Protein AF-A0A2W0EGS5-F1 (afdb_monomer)

Secondary structure (DSSP, 8-state):
--HHHHHHHHHHHHHHHHHHHHHHHS-HHHHHHHHHHHHHHHHHHHHHS--S-HHHHHHHHHHHH--

Organism: Pseudomonas jessenii (NCBI:txid77298)

Nearest PDB structures (foldseek):
  1h3l-assembly1_A  TM=8.550E-01  e=3.918E-02  Streptomyces coelicolor A3(2)
  6in7-assembly1_B  TM=8.313E-01  e=7.943E-02  Pseudomonas aeruginosa PAO1
  8z6g-assembly1_B  TM=8.078E-01  e=8.936E-02  Pseudomonas aeruginosa
  5wuq-assembly1_A  TM=8.442E-01  e=2.162E-01  Bacillus subt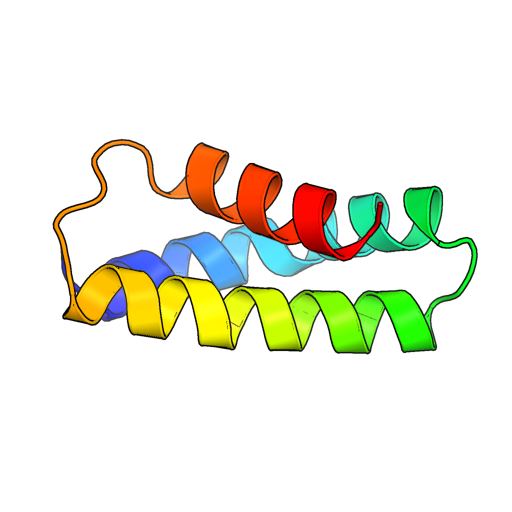ilis subsp. subtilis str. 168
  3adc-assembly1_A  TM=5.427E-01  e=8.833E+00  Methanocaldococcus jannaschii DSM 2661

Foldseek 3Di:
DDPVVLVVLLVVCVVVQLVVLCVLQVDNVVSVVLSVVLNVVLSVVVVVDDDDDNNVSSSVSSVVSSD

Radius of gyration: 11.37 Å; Cα contacts (8 Å, |Δi|>4): 49; chains: 1; bounding box: 26×19×30 Å

Sequence (67 aa):
MSQSRFNHVFLTQRTSLLRTLERMVNNHSTAEDLLQETYLRVTRALSERAIDHLEPFVFQTARNLAL

InterPro domains:
  IPR007627 RNA polymerase sigma-70 region 2 [PF04542] (16-67)
  IPR013325 RNA polymerase sigma factor, region 2 [SSF88946] (3-66)

Structure (mmCIF, N/CA/C/O backbone):
data_AF-A0A2W0EGS5-F1
#
_entry.id   AF-A0A2W0EGS5-F1
#
loop_
_atom_site.group_PDB
_atom_site.id
_atom_site.type_symbol
_atom_site.label_atom_id
_atom_site.label_alt_id
_atom_site.label_comp_id
_atom_site.label_asym_id
_atom_site.label_entity_id
_atom_site.label_seq_id
_atom_site.pdbx_PDB_ins_code
_atom_site.Cartn_x
_atom_site.Cartn_y
_atom_site.Cartn_z
_atom_site.occupancy
_atom_site.B_iso_or_equiv
_atom_site.auth_seq_id
_atom_site.auth_comp_id
_atom_site.auth_asym_id
_atom_site.auth_atom_id
_atom_site.pdbx_PDB_model_num
ATOM 1 N N . MET A 1 1 ? -9.396 -1.456 13.629 1.00 66.38 1 MET A N 1
ATOM 2 C CA . MET A 1 1 ? -8.336 -2.457 13.350 1.00 66.38 1 MET A CA 1
ATOM 3 C C . MET A 1 1 ? -7.026 -1.952 13.946 1.00 66.38 1 MET A C 1
ATOM 5 O O . MET A 1 1 ? -6.852 -0.745 13.974 1.00 66.38 1 MET A O 1
ATOM 9 N N . SER A 1 2 ? -6.142 -2.818 14.458 1.00 80.19 2 SER A N 1
ATOM 10 C CA . SER A 1 2 ? -4.877 -2.384 15.082 1.00 80.19 2 SER A CA 1
ATOM 11 C C . SER A 1 2 ? -3.737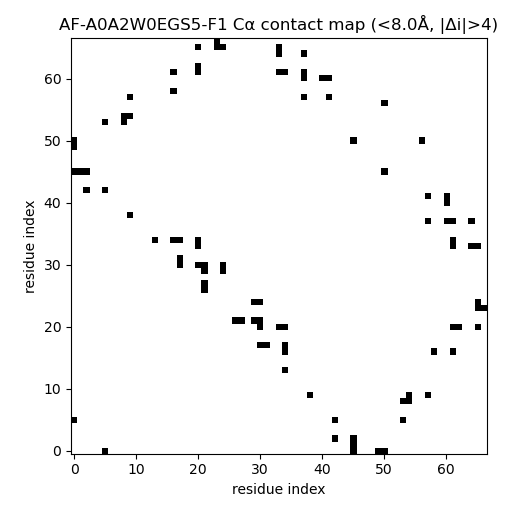 -2.250 14.064 1.00 80.19 2 SER A C 1
ATOM 13 O O . SER A 1 2 ? -3.650 -3.031 13.114 1.00 80.19 2 SER A O 1
ATOM 15 N N . GLN A 1 3 ? -2.812 -1.316 14.313 1.00 84.81 3 GLN A N 1
ATOM 16 C CA . GLN A 1 3 ? -1.577 -1.139 13.532 1.00 84.81 3 GLN A CA 1
ATOM 17 C C . GLN A 1 3 ? -0.758 -2.439 13.422 1.00 84.81 3 GLN A C 1
ATOM 19 O O . GLN A 1 3 ? -0.171 -2.732 12.384 1.00 84.81 3 GLN A O 1
ATOM 24 N N . SER A 1 4 ? -0.758 -3.264 14.474 1.00 89.06 4 SER A N 1
ATOM 25 C CA . SER A 1 4 ? -0.049 -4.548 14.507 1.00 89.06 4 SER A CA 1
ATOM 26 C C . SER A 1 4 ? -0.560 -5.548 13.465 1.00 89.06 4 SER A C 1
ATOM 28 O O . SER A 1 4 ? 0.242 -6.211 12.807 1.00 89.06 4 SER A O 1
ATOM 30 N N . ARG A 1 5 ? -1.883 -5.627 13.257 1.00 90.56 5 ARG A N 1
ATOM 31 C CA . ARG A 1 5 ? -2.479 -6.492 12.228 1.00 90.56 5 ARG A CA 1
ATOM 32 C C . ARG A 1 5 ? -2.103 -6.019 10.827 1.00 90.56 5 ARG A C 1
ATOM 34 O O . ARG A 1 5 ? -1.827 -6.847 9.964 1.00 90.56 5 ARG A O 1
ATOM 41 N N . PHE A 1 6 ? -2.068 -4.706 10.610 1.00 94.50 6 PHE A N 1
ATOM 42 C CA . PHE A 1 6 ? -1.630 -4.146 9.336 1.00 94.50 6 PHE A CA 1
ATOM 43 C C . PHE A 1 6 ? -0.175 -4.464 9.027 1.00 94.50 6 PHE A C 1
ATOM 45 O O . PHE A 1 6 ? 0.093 -4.976 7.945 1.00 94.50 6 PHE A O 1
ATOM 52 N N . ASN A 1 7 ? 0.737 -4.256 9.977 1.00 95.81 7 ASN A N 1
ATOM 53 C CA . ASN A 1 7 ? 2.147 -4.578 9.769 1.00 95.81 7 ASN A CA 1
ATOM 54 C C . ASN A 1 7 ? 2.345 -6.047 9.389 1.00 95.81 7 ASN A C 1
ATOM 56 O O . ASN A 1 7 ? 3.115 -6.337 8.480 1.00 95.81 7 ASN A O 1
ATOM 60 N N . HIS A 1 8 ? 1.614 -6.966 10.027 1.00 95.62 8 HIS A N 1
ATOM 61 C CA . HIS A 1 8 ? 1.663 -8.378 9.660 1.00 95.62 8 HIS A CA 1
ATOM 62 C C . HIS A 1 8 ? 1.228 -8.606 8.204 1.00 95.62 8 HIS A C 1
ATOM 64 O O . HIS A 1 8 ? 1.993 -9.161 7.422 1.00 95.62 8 HIS A O 1
ATOM 70 N N . VAL A 1 9 ? 0.048 -8.107 7.815 1.00 95.12 9 VAL A N 1
ATOM 71 C CA . VAL A 1 9 ? -0.467 -8.243 6.439 1.00 95.12 9 VAL A CA 1
ATOM 72 C C . VAL A 1 9 ? 0.483 -7.614 5.419 1.00 95.12 9 VAL A C 1
ATOM 74 O O . VAL A 1 9 ? 0.781 -8.224 4.394 1.00 95.12 9 VAL A O 1
ATOM 77 N N . PHE A 1 10 ? 0.986 -6.411 5.697 1.00 96.75 10 PHE A N 1
ATOM 78 C CA . PHE A 1 10 ? 1.889 -5.702 4.798 1.00 96.75 10 PHE A CA 1
ATOM 79 C C . PHE A 1 10 ? 3.202 -6.463 4.597 1.00 96.75 10 PHE A C 1
ATOM 81 O O . PHE A 1 10 ? 3.640 -6.631 3.462 1.00 96.75 10 PHE A O 1
ATOM 88 N N . LEU A 1 11 ? 3.811 -6.970 5.675 1.00 97.12 11 LEU A N 1
ATOM 89 C CA . LEU A 1 11 ? 5.045 -7.751 5.588 1.00 97.12 11 LEU A CA 1
ATOM 90 C C . LEU A 1 11 ? 4.834 -9.066 4.831 1.00 97.12 11 LEU A C 1
ATOM 92 O O . LEU A 1 11 ? 5.662 -9.407 3.989 1.00 97.12 11 LEU A O 1
ATOM 96 N N . THR A 1 12 ? 3.713 -9.759 5.059 1.00 97.50 12 THR A N 1
ATOM 97 C CA . THR A 1 12 ? 3.355 -10.975 4.313 1.00 97.50 12 THR A CA 1
ATOM 98 C C . THR A 1 12 ? 3.193 -10.698 2.819 1.00 97.50 12 THR A C 1
ATOM 100 O O . THR A 1 12 ? 3.634 -11.501 2.000 1.00 97.50 12 THR A O 1
ATOM 103 N N . GLN A 1 13 ? 2.610 -9.552 2.450 1.00 96.56 13 GLN A N 1
ATOM 104 C CA . GLN A 1 13 ? 2.334 -9.220 1.049 1.00 96.56 13 GLN A CA 1
ATOM 105 C C . GLN A 1 13 ? 3.417 -8.399 0.348 1.00 96.56 13 GLN A C 1
ATOM 107 O O . GLN A 1 13 ? 3.336 -8.214 -0.868 1.00 96.56 13 GLN A O 1
ATOM 112 N N . ARG A 1 14 ? 4.464 -7.959 1.059 1.00 97.50 14 ARG A N 1
ATOM 113 C CA . ARG A 1 14 ? 5.497 -7.042 0.547 1.00 97.50 14 ARG A CA 1
ATOM 114 C C . ARG A 1 14 ? 6.064 -7.477 -0.805 1.00 97.50 14 ARG A C 1
ATOM 116 O O . ARG A 1 14 ? 6.099 -6.684 -1.740 1.00 97.50 14 ARG A O 1
ATOM 123 N N . 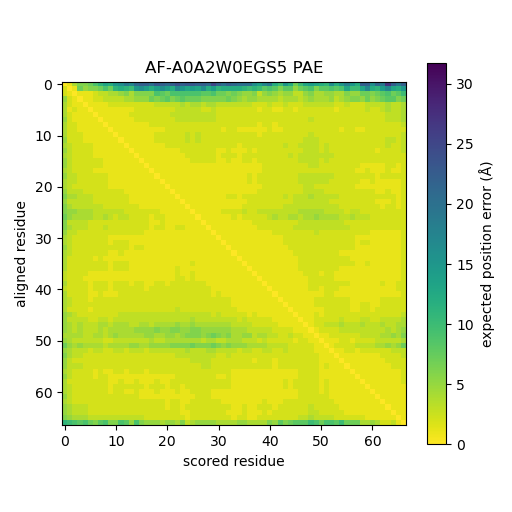THR A 1 15 ? 6.475 -8.737 -0.932 1.00 97.94 15 THR A N 1
ATOM 124 C CA . THR A 1 15 ? 7.085 -9.257 -2.167 1.00 97.94 15 THR A CA 1
ATOM 125 C C . THR A 1 15 ? 6.086 -9.346 -3.323 1.00 97.94 15 THR A C 1
ATOM 127 O O . THR A 1 15 ? 6.439 -9.059 -4.465 1.00 97.94 15 THR A O 1
ATOM 130 N N . SER A 1 16 ? 4.836 -9.732 -3.049 1.00 97.50 16 SER A N 1
ATOM 131 C CA . SER A 1 16 ? 3.775 -9.802 -4.066 1.00 97.50 16 SER A CA 1
ATOM 132 C C . SER A 1 16 ? 3.391 -8.406 -4.570 1.00 97.50 16 SER A C 1
ATOM 134 O O . SER A 1 16 ? 3.241 -8.173 -5.774 1.00 97.50 16 SER A O 1
ATOM 136 N N . LEU A 1 17 ? 3.301 -7.454 -3.640 1.00 97.81 17 LEU A N 1
ATOM 137 C CA . LEU A 1 17 ? 2.983 -6.062 -3.918 1.00 97.81 17 LEU A CA 1
ATOM 138 C C . LEU A 1 17 ? 4.091 -5.388 -4.732 1.00 97.81 17 LEU A C 1
ATOM 140 O O . LEU A 1 17 ? 3.795 -4.788 -5.763 1.00 97.81 17 LEU A O 1
ATOM 144 N N . LEU A 1 18 ? 5.357 -5.575 -4.342 1.00 98.50 18 LEU A N 1
ATOM 145 C CA . LEU A 1 18 ? 6.512 -5.041 -5.068 1.00 98.50 18 LEU A CA 1
ATOM 146 C C . LEU A 1 18 ? 6.548 -5.542 -6.517 1.00 98.50 18 LEU A C 1
ATOM 148 O O . LEU A 1 18 ? 6.578 -4.735 -7.437 1.00 98.50 18 LEU A O 1
ATOM 152 N N . ARG A 1 19 ? 6.409 -6.856 -6.741 1.00 98.12 19 ARG A N 1
ATOM 153 C CA . ARG A 1 19 ? 6.341 -7.435 -8.100 1.00 98.12 19 ARG A CA 1
ATOM 154 C C . ARG A 1 19 ? 5.174 -6.905 -8.928 1.00 98.12 19 ARG A C 1
ATOM 156 O O . ARG A 1 19 ? 5.202 -6.946 -10.155 1.00 98.12 19 ARG A O 1
ATOM 163 N N . THR A 1 20 ? 4.084 -6.510 -8.281 1.00 97.69 20 THR A N 1
ATOM 164 C CA . THR A 1 20 ? 2.931 -5.925 -8.972 1.00 97.69 20 THR A CA 1
ATOM 165 C C . THR A 1 20 ? 3.232 -4.493 -9.387 1.00 97.69 20 THR A C 1
ATOM 167 O O . THR A 1 20 ? 3.009 -4.152 -10.544 1.00 97.69 20 THR A O 1
ATOM 170 N N . LEU A 1 21 ? 3.804 -3.699 -8.485 1.00 98.44 21 LEU A N 1
ATOM 171 C CA . LEU A 1 21 ? 4.225 -2.329 -8.759 1.00 98.44 21 LEU A CA 1
ATOM 172 C C . LEU A 1 21 ? 5.304 -2.274 -9.844 1.00 98.44 21 LEU A C 1
ATOM 174 O O . LEU A 1 21 ? 5.140 -1.538 -10.809 1.00 98.44 21 LEU A O 1
ATOM 178 N N . GLU A 1 22 ? 6.334 -3.118 -9.761 1.00 98.38 22 GLU A N 1
ATOM 179 C CA . GLU A 1 22 ? 7.399 -3.219 -10.771 1.00 98.38 22 GLU A CA 1
ATOM 180 C C . GLU A 1 22 ? 6.848 -3.458 -12.177 1.00 98.38 22 GLU A C 1
ATOM 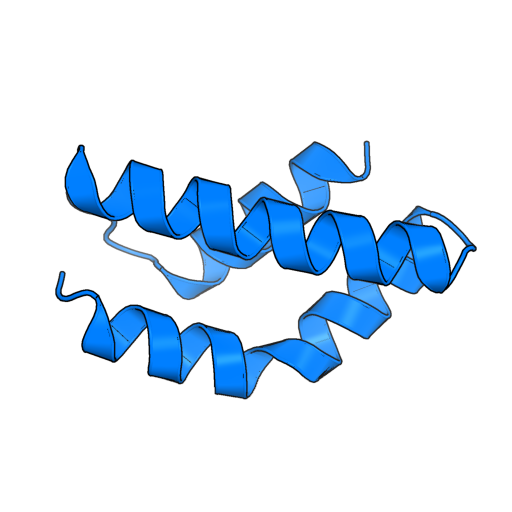182 O O . GLU A 1 22 ? 7.297 -2.829 -13.130 1.00 98.38 22 GLU A O 1
ATOM 187 N N . ARG A 1 23 ? 5.834 -4.322 -12.313 1.00 97.75 23 ARG A N 1
ATOM 188 C CA . ARG A 1 23 ? 5.177 -4.584 -13.602 1.00 97.75 23 ARG A C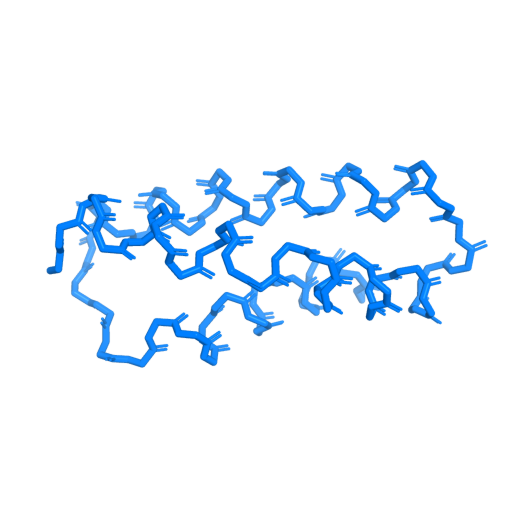A 1
ATOM 189 C C . ARG A 1 23 ? 4.363 -3.397 -14.118 1.00 97.75 23 ARG A C 1
ATOM 191 O O . ARG A 1 23 ? 4.184 -3.292 -15.325 1.00 97.75 23 ARG A O 1
ATOM 198 N N . MET A 1 24 ? 3.849 -2.541 -13.234 1.00 97.88 24 MET A N 1
ATOM 199 C CA . MET A 1 24 ? 3.068 -1.360 -13.618 1.00 97.88 24 MET A CA 1
ATOM 200 C C . MET A 1 24 ? 3.962 -0.195 -14.041 1.00 97.88 24 MET A C 1
ATOM 202 O O . MET A 1 24 ? 3.667 0.455 -15.038 1.00 97.88 24 MET A O 1
ATOM 206 N N . VAL A 1 25 ? 5.056 0.051 -13.312 1.00 97.94 25 VAL A N 1
ATOM 207 C CA . VAL A 1 25 ? 5.928 1.215 -13.555 1.00 97.94 25 VAL A CA 1
ATOM 208 C C . VAL A 1 25 ? 7.186 0.895 -14.364 1.00 97.94 25 VAL A C 1
ATOM 210 O O . VAL A 1 25 ? 7.897 1.809 -14.768 1.00 97.94 25 VAL A O 1
ATOM 213 N N . ASN A 1 26 ? 7.479 -0.389 -14.606 1.00 97.62 26 ASN A N 1
ATOM 214 C CA . ASN A 1 26 ? 8.661 -0.875 -15.330 1.00 97.62 26 ASN A CA 1
ATOM 215 C C . ASN A 1 26 ? 9.996 -0.310 -14.791 1.00 97.62 26 ASN A C 1
ATOM 217 O O . ASN A 1 26 ? 10.949 -0.085 -15.538 1.00 97.62 26 ASN A O 1
ATOM 221 N N . ASN A 1 27 ? 10.055 -0.047 -13.483 1.00 97.94 27 ASN A N 1
ATOM 222 C CA . ASN A 1 27 ? 11.212 0.509 -12.789 1.00 97.94 27 ASN A CA 1
ATOM 223 C C . ASN A 1 27 ? 11.227 0.020 -11.332 1.00 97.94 27 ASN A C 1
ATOM 225 O O . ASN A 1 27 ? 10.275 0.250 -10.587 1.00 97.94 27 ASN A O 1
ATOM 229 N N . HIS A 1 28 ? 12.309 -0.648 -10.929 1.00 97.44 28 HIS A N 1
ATOM 230 C CA . HIS A 1 28 ? 12.442 -1.207 -9.583 1.00 97.44 28 HIS A CA 1
ATOM 231 C C . HIS A 1 28 ? 12.468 -0.127 -8.495 1.00 97.44 28 HIS A C 1
ATOM 233 O O . HIS A 1 28 ? 11.699 -0.209 -7.543 1.00 97.44 28 HIS A O 1
ATOM 239 N N . SER A 1 29 ? 13.286 0.916 -8.659 1.00 98.19 29 SER A N 1
ATOM 240 C CA . SER A 1 29 ? 13.401 1.997 -7.674 1.00 98.19 29 SER A CA 1
ATOM 241 C C . SER A 1 29 ? 12.072 2.727 -7.486 1.00 98.19 29 SER A C 1
ATOM 243 O O . SER A 1 29 ? 11.619 2.900 -6.360 1.00 98.19 29 SER A O 1
ATOM 245 N N . THR A 1 30 ? 11.378 3.053 -8.581 1.00 98.25 30 THR A N 1
ATOM 246 C CA . THR A 1 30 ? 10.037 3.649 -8.498 1.00 98.25 30 THR A CA 1
ATOM 247 C C . THR A 1 30 ? 9.051 2.709 -7.802 1.00 98.25 30 THR A C 1
ATOM 249 O O . THR A 1 30 ? 8.240 3.156 -6.999 1.00 98.25 30 THR A O 1
ATOM 252 N N . ALA A 1 31 ? 9.114 1.400 -8.054 1.00 98.56 31 ALA A N 1
ATOM 253 C CA . AL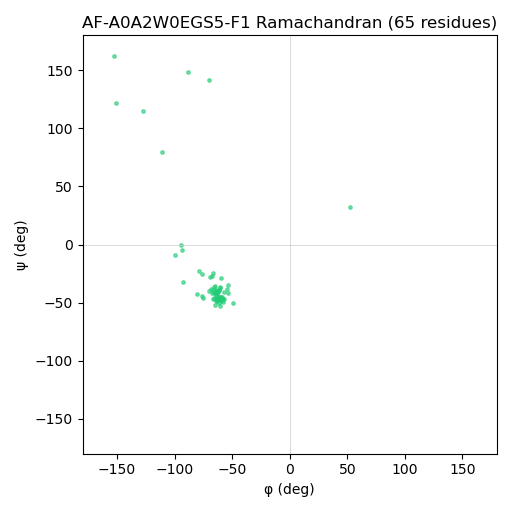A A 1 31 ? 8.247 0.440 -7.377 1.00 98.56 31 ALA A CA 1
ATOM 254 C C . ALA A 1 31 ? 8.519 0.348 -5.864 1.00 98.56 31 ALA A C 1
ATOM 256 O O . ALA A 1 31 ? 7.571 0.205 -5.088 1.00 98.56 31 ALA A O 1
ATOM 257 N N . GLU A 1 32 ? 9.777 0.458 -5.430 1.00 98.50 32 GLU A N 1
ATOM 258 C CA . GLU A 1 32 ? 10.128 0.528 -4.008 1.00 98.50 32 GLU A CA 1
ATOM 259 C C . GLU A 1 32 ? 9.604 1.807 -3.344 1.00 98.50 32 GLU A C 1
ATOM 261 O O . GLU A 1 32 ? 9.051 1.733 -2.243 1.00 98.50 32 GLU A O 1
ATOM 266 N N . ASP A 1 33 ? 9.700 2.955 -4.017 1.00 98.56 33 ASP A N 1
ATOM 267 C CA . ASP A 1 33 ? 9.150 4.223 -3.522 1.00 98.56 33 ASP A CA 1
ATOM 268 C C . ASP A 1 33 ? 7.626 4.137 -3.358 1.00 98.56 33 ASP A C 1
ATOM 270 O O . ASP A 1 33 ? 7.070 4.490 -2.315 1.00 98.56 33 ASP A O 1
ATOM 274 N N . LEU A 1 34 ? 6.935 3.577 -4.355 1.00 98.62 34 LEU A N 1
ATOM 275 C CA . LEU A 1 34 ? 5.486 3.370 -4.311 1.00 98.62 34 LEU A CA 1
ATOM 276 C C . LEU A 1 34 ? 5.060 2.384 -3.217 1.00 98.62 34 LEU A C 1
ATOM 278 O O . LEU A 1 34 ? 4.014 2.558 -2.581 1.00 98.62 34 LEU A O 1
ATOM 282 N N . LEU A 1 35 ? 5.865 1.351 -2.968 1.00 98.56 35 LEU A N 1
ATOM 283 C CA . LEU A 1 35 ? 5.642 0.407 -1.878 1.00 98.56 35 LEU A CA 1
ATOM 284 C C . LEU A 1 35 ? 5.728 1.110 -0.513 1.00 98.56 35 LEU A C 1
ATOM 286 O O . LEU A 1 35 ? 4.888 0.862 0.357 1.00 98.56 35 LEU A O 1
ATOM 290 N N . GLN A 1 36 ? 6.710 1.996 -0.328 1.00 98.31 36 GLN A N 1
ATOM 291 C CA . GLN A 1 36 ? 6.854 2.791 0.895 1.00 98.31 36 GLN A CA 1
ATOM 292 C C . GLN A 1 36 ? 5.698 3.783 1.066 1.00 98.31 36 GLN A C 1
ATOM 294 O O . GLN A 1 36 ? 5.076 3.826 2.129 1.00 98.31 36 GLN A O 1
ATOM 299 N N . GLU A 1 37 ? 5.338 4.513 0.011 1.00 98.62 37 GLU A N 1
ATOM 300 C CA . GLU A 1 37 ? 4.211 5.452 0.030 1.00 98.62 37 GLU A CA 1
ATOM 301 C C . GLU A 1 37 ? 2.886 4.737 0.347 1.00 98.62 37 GLU A C 1
ATOM 303 O O . GLU A 1 37 ? 2.060 5.239 1.116 1.00 98.62 37 GLU A O 1
ATOM 308 N N . THR A 1 38 ? 2.700 3.511 -0.158 1.00 98.38 38 THR A N 1
ATOM 309 C CA . THR A 1 38 ? 1.547 2.668 0.193 1.00 98.38 38 THR A CA 1
ATOM 310 C C . THR A 1 38 ? 1.480 2.420 1.699 1.00 98.38 38 THR A C 1
ATOM 312 O O . THR A 1 38 ? 0.415 2.572 2.302 1.00 98.38 38 THR A O 1
ATOM 315 N N . TYR A 1 39 ? 2.603 2.061 2.329 1.00 98.06 39 TYR A N 1
ATOM 316 C CA . TYR A 1 39 ? 2.651 1.812 3.770 1.00 98.06 39 TYR A CA 1
ATOM 317 C C . TYR A 1 39 ? 2.239 3.049 4.577 1.00 98.06 39 TYR A C 1
ATOM 319 O O . TYR A 1 39 ? 1.426 2.947 5.504 1.00 98.06 39 TYR A O 1
ATOM 327 N N . LEU A 1 40 ? 2.759 4.222 4.201 1.00 97.81 40 LEU A N 1
ATOM 328 C CA . LEU A 1 40 ? 2.457 5.489 4.867 1.00 97.81 40 LEU A CA 1
ATOM 329 C C . LEU A 1 40 ? 0.977 5.862 4.724 1.00 97.81 40 LEU A C 1
ATOM 331 O O . LEU A 1 40 ? 0.318 6.170 5.722 1.00 97.81 40 LEU A O 1
ATOM 335 N N . ARG A 1 41 ? 0.416 5.766 3.512 1.00 97.62 41 ARG A N 1
ATOM 336 C CA . ARG A 1 41 ? -0.997 6.092 3.262 1.00 97.62 41 ARG A CA 1
ATOM 337 C C . ARG A 1 41 ? -1.956 5.154 3.977 1.00 97.62 41 ARG A C 1
ATOM 339 O O . ARG A 1 41 ? -2.945 5.621 4.53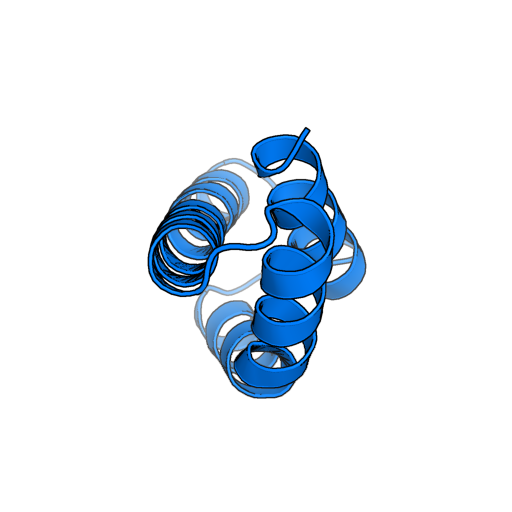9 1.00 97.62 41 ARG A O 1
ATOM 346 N N . VAL A 1 42 ? -1.672 3.853 3.997 1.00 97.19 42 VAL A N 1
ATOM 347 C CA . VAL A 1 42 ? -2.534 2.884 4.689 1.00 97.19 42 VAL A CA 1
ATOM 348 C C . VAL A 1 42 ? -2.447 3.060 6.204 1.00 97.19 42 VAL A C 1
ATOM 350 O O . VAL A 1 42 ? -3.482 3.048 6.867 1.00 97.19 42 VAL A O 1
ATOM 353 N N . THR A 1 43 ? -1.253 3.310 6.751 1.00 96.44 43 THR A N 1
ATOM 354 C CA . THR A 1 43 ? -1.077 3.632 8.179 1.00 96.44 43 THR A CA 1
ATOM 355 C C . THR A 1 43 ? -1.900 4.856 8.576 1.00 96.44 43 THR A C 1
ATOM 357 O O . THR A 1 43 ? -2.647 4.814 9.554 1.00 96.44 43 THR A O 1
ATOM 360 N N . ARG A 1 44 ? -1.836 5.931 7.782 1.00 95.75 44 ARG A N 1
ATOM 361 C CA . ARG A 1 44 ? -2.640 7.134 8.015 1.00 95.75 44 ARG A CA 1
ATOM 362 C C . ARG A 1 44 ? -4.140 6.842 7.930 1.00 95.75 44 ARG A C 1
ATOM 364 O O . ARG A 1 44 ? -4.877 7.190 8.848 1.00 95.75 44 ARG A O 1
ATOM 371 N N . ALA A 1 45 ? -4.586 6.136 6.892 1.00 95.56 45 ALA A N 1
ATOM 372 C CA . ALA A 1 45 ? -5.996 5.785 6.723 1.00 95.56 45 ALA A CA 1
ATOM 373 C C . ALA A 1 45 ? -6.537 4.936 7.888 1.00 95.56 45 ALA A C 1
ATOM 375 O O . ALA A 1 45 ? -7.678 5.125 8.301 1.00 95.56 45 ALA A O 1
ATOM 376 N N . LEU A 1 46 ? -5.723 4.036 8.448 1.00 94.38 46 LEU A N 1
ATOM 377 C CA . LEU A 1 46 ? -6.086 3.231 9.618 1.00 94.38 46 LEU A CA 1
ATOM 378 C C . LEU A 1 46 ? -6.229 4.053 10.903 1.00 94.38 46 LEU A C 1
ATOM 380 O O . LEU A 1 46 ? -6.981 3.648 11.788 1.00 94.38 46 LEU A O 1
ATOM 384 N N . SER A 1 47 ? -5.525 5.184 11.014 1.00 92.38 47 SER A N 1
ATOM 385 C CA . SER A 1 47 ? -5.691 6.110 12.142 1.00 92.38 47 SER A CA 1
ATOM 386 C C . SER A 1 47 ? -6.963 6.956 12.034 1.00 92.38 47 SER A C 1
ATOM 388 O O . SER A 1 47 ? -7.508 7.378 13.049 1.00 92.38 47 SER A O 1
ATOM 390 N N . GLU A 1 48 ? -7.454 7.169 10.812 1.00 94.38 48 GLU A N 1
ATOM 391 C CA . GLU A 1 48 ? -8.606 8.029 10.527 1.00 94.38 48 GLU A CA 1
ATOM 392 C C . GLU A 1 48 ? -9.931 7.250 10.496 1.00 94.38 48 GLU A C 1
ATOM 394 O O . GLU A 1 48 ? -10.976 7.793 10.855 1.00 94.38 48 GLU A O 1
ATOM 399 N N . ARG A 1 49 ? -9.924 5.977 10.071 1.00 92.19 49 ARG A N 1
ATOM 400 C CA . ARG A 1 49 ? -11.149 5.176 9.921 1.00 92.19 49 ARG A CA 1
ATOM 401 C C . ARG A 1 49 ? -10.933 3.674 10.082 1.00 92.19 49 ARG A C 1
ATOM 403 O O . ARG A 1 49 ? -9.836 3.144 9.921 1.00 92.19 49 ARG A O 1
ATOM 410 N N . ALA A 1 50 ? -12.033 2.962 10.326 1.00 91.19 50 ALA A N 1
ATOM 411 C CA . ALA A 1 50 ? -12.056 1.512 10.197 1.00 91.19 50 ALA A CA 1
ATOM 412 C C . ALA A 1 50 ? -11.956 1.097 8.718 1.00 91.19 50 ALA A C 1
ATOM 414 O O . ALA A 1 50 ? -12.532 1.731 7.834 1.00 91.19 50 ALA A O 1
ATOM 415 N N . ILE A 1 51 ? -11.209 0.024 8.464 1.00 93.50 51 ILE A N 1
ATOM 416 C CA . ILE A 1 51 ? -11.030 -0.575 7.141 1.00 93.50 51 ILE A CA 1
ATOM 417 C C . ILE A 1 51 ? -11.362 -2.052 7.283 1.00 93.50 51 ILE A C 1
ATOM 419 O O . ILE A 1 51 ? -10.645 -2.754 7.991 1.00 93.50 51 ILE A O 1
ATOM 423 N N . ASP A 1 52 ? -12.428 -2.510 6.630 1.00 90.94 52 ASP A N 1
ATOM 424 C CA . ASP A 1 52 ? -12.930 -3.883 6.775 1.00 90.94 52 ASP A CA 1
ATOM 425 C C . ASP A 1 52 ? -12.062 -4.900 6.020 1.00 90.94 52 ASP A C 1
ATOM 427 O O . ASP A 1 52 ? -11.674 -5.939 6.561 1.00 90.94 52 ASP A O 1
ATOM 431 N N . HIS A 1 53 ? -11.685 -4.567 4.782 1.00 93.31 53 HIS A N 1
ATOM 432 C CA . HIS A 1 53 ? -10.912 -5.430 3.886 1.00 93.31 53 HIS A CA 1
ATOM 433 C C . HIS A 1 53 ? -9.499 -4.886 3.674 1.00 93.31 53 HIS A C 1
ATOM 435 O O . HIS A 1 53 ? -9.195 -4.257 2.661 1.00 93.31 53 HIS A O 1
ATOM 441 N N . LEU A 1 54 ? -8.627 -5.132 4.653 1.00 92.94 54 LEU A N 1
ATOM 442 C CA . LEU A 1 54 ? -7.296 -4.527 4.702 1.00 92.94 54 LEU A CA 1
ATOM 443 C C . LEU A 1 54 ? -6.402 -4.895 3.515 1.00 92.94 54 LEU A C 1
ATOM 445 O O . LEU A 1 54 ? -5.776 -4.025 2.925 1.00 92.94 54 LEU A O 1
ATOM 449 N N . GLU A 1 55 ? -6.341 -6.173 3.155 1.00 94.75 55 GLU A N 1
ATOM 450 C CA . GLU A 1 55 ? -5.482 -6.627 2.064 1.00 94.75 55 GLU A CA 1
ATOM 451 C C . GLU A 1 55 ? -5.921 -6.053 0.702 1.00 94.75 55 GLU A C 1
ATOM 453 O O . GLU A 1 55 ? -5.104 -5.377 0.074 1.00 94.75 55 GLU A O 1
ATOM 458 N N . PRO A 1 56 ? -7.196 -6.169 0.272 1.00 95.88 56 PRO A N 1
ATOM 459 C CA . PRO A 1 56 ? -7.669 -5.479 -0.930 1.00 95.88 56 PRO A CA 1
ATOM 460 C C . PRO A 1 56 ? -7.414 -3.970 -0.902 1.00 95.88 56 PRO A C 1
ATOM 462 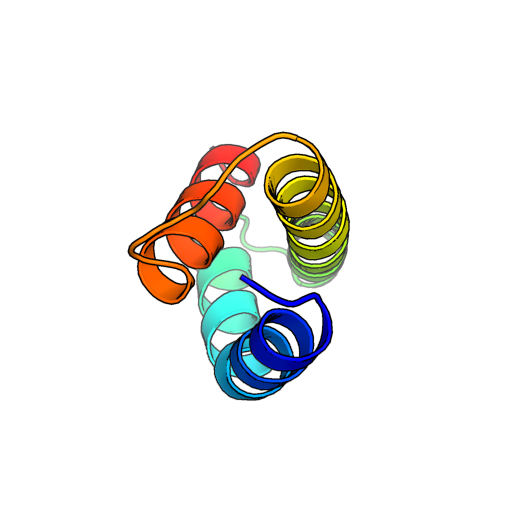O O . PRO A 1 56 ? -7.025 -3.394 -1.917 1.00 95.88 56 PRO A O 1
ATOM 465 N N . PHE A 1 57 ? -7.573 -3.334 0.261 1.00 96.88 57 PHE A N 1
ATOM 466 C CA . PHE A 1 57 ? -7.318 -1.906 0.420 1.00 96.88 57 PHE A CA 1
ATOM 467 C C . PHE A 1 57 ? -5.841 -1.536 0.196 1.00 96.88 57 PHE A C 1
ATOM 469 O O . PHE A 1 57 ? -5.555 -0.536 -0.466 1.00 96.88 57 PHE A O 1
ATOM 476 N N . VAL A 1 58 ? -4.897 -2.352 0.681 1.00 97.31 58 VAL A N 1
ATOM 477 C CA . VAL A 1 58 ? -3.453 -2.174 0.441 1.00 97.31 58 VAL A CA 1
ATOM 478 C C . VAL A 1 58 ? -3.136 -2.262 -1.051 1.00 97.31 58 VAL A C 1
ATOM 480 O O . VAL A 1 58 ? -2.505 -1.358 -1.598 1.00 97.31 58 VAL A O 1
ATOM 483 N N . PHE A 1 59 ? -3.615 -3.309 -1.729 1.00 97.62 59 PHE A N 1
ATOM 484 C CA . PHE A 1 59 ? -3.382 -3.481 -3.166 1.00 97.62 59 PHE A CA 1
ATOM 485 C C . PHE A 1 59 ? -4.032 -2.369 -3.994 1.00 97.62 59 PHE A C 1
ATOM 487 O O . PHE A 1 59 ? -3.427 -1.885 -4.948 1.00 97.62 59 PHE A O 1
ATOM 494 N N . GLN A 1 60 ? -5.238 -1.925 -3.632 1.00 97.56 60 GLN A N 1
ATOM 495 C CA . GLN A 1 60 ? -5.894 -0.806 -4.304 1.00 97.56 60 GLN A CA 1
ATOM 496 C C . GLN A 1 60 ? -5.107 0.495 -4.123 1.00 97.56 60 GLN A C 1
ATOM 498 O O . GLN A 1 60 ? -4.902 1.216 -5.096 1.00 97.56 60 GLN A O 1
ATOM 503 N N . THR A 1 61 ? -4.634 0.774 -2.906 1.00 98.06 61 THR A N 1
ATOM 504 C CA . THR A 1 61 ? -3.825 1.965 -2.613 1.00 98.06 61 THR A CA 1
ATOM 505 C C . THR A 1 61 ? -2.551 1.969 -3.453 1.00 98.06 61 THR A C 1
ATOM 507 O O . THR A 1 61 ? -2.281 2.956 -4.128 1.00 98.06 61 THR A O 1
ATOM 510 N N . ALA A 1 62 ? -1.824 0.850 -3.487 1.00 98.06 62 ALA A N 1
ATOM 511 C CA . ALA A 1 62 ? -0.613 0.704 -4.289 1.00 98.06 62 ALA A CA 1
ATOM 512 C C . ALA A 1 62 ? -0.873 0.901 -5.789 1.00 98.06 62 ALA A C 1
ATOM 514 O O . ALA A 1 62 ? -0.167 1.655 -6.450 1.00 98.06 62 ALA A O 1
ATOM 515 N N . ARG A 1 63 ? -1.923 0.268 -6.330 1.00 97.44 63 ARG A N 1
ATOM 516 C CA . ARG A 1 63 ? -2.281 0.411 -7.750 1.00 97.44 63 ARG A CA 1
ATOM 517 C C . ARG A 1 63 ? -2.659 1.845 -8.104 1.00 97.44 63 ARG A C 1
ATOM 519 O O . ARG A 1 63 ? -2.247 2.315 -9.151 1.00 97.44 63 ARG A O 1
ATOM 526 N N . ASN A 1 64 ? -3.399 2.536 -7.240 1.00 97.88 64 ASN A N 1
ATOM 527 C CA . ASN A 1 64 ? -3.784 3.929 -7.466 1.00 97.88 64 ASN A CA 1
ATOM 528 C C . ASN A 1 64 ? -2.589 4.891 -7.443 1.00 97.88 64 ASN A C 1
ATOM 530 O O . ASN A 1 64 ? -2.686 5.969 -8.009 1.00 97.88 64 ASN A O 1
ATOM 534 N N . LEU A 1 65 ? -1.495 4.535 -6.766 1.00 97.25 65 LEU A N 1
ATOM 535 C CA . LEU A 1 65 ? -0.260 5.319 -6.784 1.00 97.25 65 LEU A CA 1
ATOM 536 C C . LEU A 1 65 ? 0.579 5.094 -8.049 1.00 97.25 65 LEU A C 1
ATOM 538 O O . LEU A 1 65 ? 1.421 5.922 -8.374 1.00 97.25 65 LEU A O 1
ATOM 542 N N . ALA A 1 66 ? 0.391 3.953 -8.712 1.00 96.25 66 ALA A N 1
ATOM 543 C CA . ALA A 1 66 ? 1.155 3.531 -9.882 1.00 96.25 66 ALA A CA 1
ATOM 544 C C . ALA A 1 66 ? 0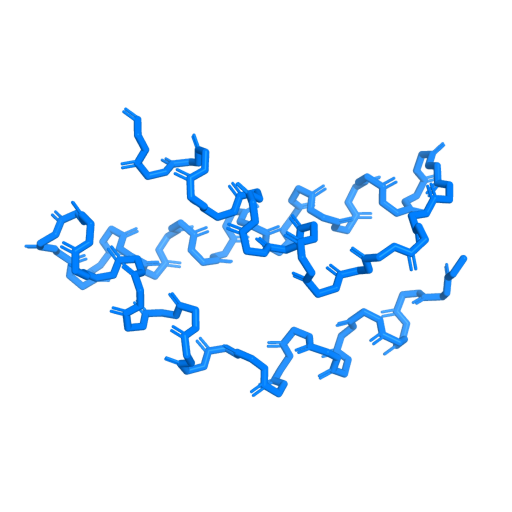.488 3.895 -11.223 1.00 96.25 66 ALA A C 1
ATOM 546 O O . ALA A 1 66 ? 1.024 3.537 -12.271 1.00 96.25 66 ALA A O 1
ATOM 547 N N . LEU A 1 67 ? -0.689 4.529 -11.186 1.00 92.44 67 LEU A N 1
ATOM 548 C CA . LEU A 1 67 ? -1.473 4.990 -12.338 1.00 92.44 67 LEU A CA 1
ATOM 549 C C . LEU A 1 67 ? -1.415 6.515 -12.428 1.00 92.44 67 LEU A C 1
ATOM 551 O O . LEU A 1 67 ? -1.321 7.012 -13.570 1.00 92.44 67 LEU A O 1
#

pLDDT: mean 95.58, std 4.88, range [66.38, 98.62]

Solvent-accessible surface area (backbone atoms only — not comparable to full-atom values): 3851 Å² total; per-residue (Å²): 115,59,72,69,61,49,54,51,54,49,63,74,38,43,68,64,50,37,60,51,37,25,71,64,63,76,33,65,70,62,17,54,52,46,52,52,52,32,54,54,52,52,55,51,47,52,76,75,42,84,66,91,59,57,67,66,48,51,56,50,50,37,52,66,73,62,108

Mean predicted aligned error: 2.4 Å